Protein AF-A0A838GLX3-F1 (afdb_monomer)

Secondary structure (DSSP, 8-state):
-----S-EEEEEEEEEETTEEEEEEPP-TT--SHHHHHHHHHHH-TT-SEEEEEEEETTTEEEEEEEESS-EEEEES-GGGGGT-HHHHHHHHHHTPPPPPTTS------EE-TTTTGGGT--HHHHHHHHT-TTS-HHHHHHHHHHHHT-HHHHHHHHHHHT-

Sequence (164 aa):
MSDDEGAVDFAIAMYHDEGVWQADLVSIDDIESVDELITAMRQQAPEASEVLGMISVADDFFLMIRTNELSTRLLLSDATAAADWPLARSVLDELGLETPTDGDDEHVEPVGDLAIVADLGLDAMELAALCDDLDLYPDEMLGSVASRLGFAEPFQVAIDESLA

Foldseek 3Di:
DDPPVADWLWKWKWADDPNDIAIATFDRPPDLAPVVVVVRSCVVPVPGQKIWMWIHIPLPWIKIWIDGPPDIWIKTLFLQCLVPGSHSVNRCVVVVHDRDDVPPDPDGFMDTDLCSCVVLPQGSVNSRVLSNPPVDTSLRSVLVVCVSSVNNPNSVVNVVVSVD

Mean predicted aligned error: 5.27 Å

pLDDT: mean 87.71, std 11.82, range [34.97, 97.44]

Nearest PDB structures (foldseek):
  5ofu-assembly1_C  TM=4.210E-01  e=1.782E+00  Leishmania major
  5ofu-assembly1_B  TM=4.200E-01  e=1.782E+00  Leishmania major
  8kc0-assembly1_A  TM=5.808E-01  e=6.617E+00  synthetic construct
  5oez-assembly1_D  TM=3.997E-01  e=2.978E+00  Leishmania major

Solvent-accessible surface area (backbone atoms only — not comparable to full-atom values): 9237 Å² total; per-residue (Å²): 131,85,82,77,80,80,52,64,69,46,37,33,29,27,33,62,53,100,89,39,74,45,41,42,71,38,86,62,84,90,65,52,40,51,68,54,49,54,53,45,36,44,67,76,41,75,86,38,73,43,40,41,33,48,30,31,34,70,74,73,34,32,41,38,40,40,38,40,97,86,50,76,47,47,28,36,38,36,51,61,48,25,63,83,34,61,40,47,34,38,46,32,54,76,71,71,46,82,71,54,53,99,89,55,74,94,61,79,41,64,45,73,43,55,53,76,46,33,92,56,72,47,41,37,67,61,46,48,56,51,59,69,40,82,90,54,46,32,63,57,45,51,48,55,50,30,50,66,62,72,37,36,69,43,44,51,51,36,54,54,59,72,75,107

Radius of gyration: 14.95 Å; Cα contacts (8 Å, |Δi|>4): 279; chains: 1; bounding box: 32×38×42 Å

Structure (mmCIF, N/CA/C/O backbone):
data_AF-A0A838GLX3-F1
#
_entry.id   AF-A0A838GLX3-F1
#
loop_
_atom_site.group_PDB
_atom_site.id
_atom_site.type_symbol
_atom_site.label_atom_id
_atom_site.label_alt_id
_atom_site.label_comp_id
_atom_site.label_asym_id
_atom_site.label_entity_id
_atom_site.label_seq_id
_atom_site.pdbx_PDB_ins_code
_atom_site.Cartn_x
_atom_site.Cartn_y
_atom_site.Cartn_z
_atom_site.occupancy
_atom_site.B_iso_or_equiv
_atom_site.auth_seq_id
_atom_site.auth_comp_id
_atom_site.auth_asym_id
_atom_site.auth_atom_id
_atom_site.pdbx_PDB_model_num
ATOM 1 N N . MET A 1 1 ? 18.628 25.541 -6.386 1.00 34.97 1 MET A N 1
ATOM 2 C CA . MET A 1 1 ? 17.520 25.005 -7.190 1.00 34.97 1 MET A CA 1
ATOM 3 C C . MET A 1 1 ? 17.313 23.659 -6.560 1.00 34.97 1 MET A C 1
ATOM 5 O O . MET A 1 1 ? 18.293 22.936 -6.481 1.00 34.97 1 MET A O 1
ATOM 9 N N . SER A 1 2 ? 16.213 23.501 -5.832 1.00 39.22 2 SER A N 1
ATOM 10 C CA . SER A 1 2 ? 15.970 22.268 -5.092 1.00 39.22 2 SER A CA 1
ATOM 11 C C . SER A 1 2 ? 15.501 21.255 -6.120 1.00 39.22 2 SER A C 1
ATOM 13 O O . SER A 1 2 ? 14.429 21.442 -6.687 1.00 39.22 2 SER A O 1
ATOM 15 N N . ASP A 1 3 ? 16.367 20.301 -6.436 1.00 40.81 3 ASP A N 1
ATOM 16 C CA . ASP A 1 3 ? 16.010 19.049 -7.089 1.00 40.81 3 ASP A CA 1
ATOM 17 C C . ASP A 1 3 ? 15.094 18.300 -6.111 1.00 40.81 3 ASP A C 1
ATOM 19 O O . ASP A 1 3 ? 15.564 17.563 -5.250 1.00 40.81 3 ASP A O 1
ATOM 23 N N . ASP A 1 4 ? 13.794 18.574 -6.181 1.00 47.91 4 ASP A N 1
ATOM 24 C CA . ASP A 1 4 ? 12.743 17.732 -5.599 1.00 47.91 4 ASP A CA 1
ATOM 25 C C . ASP A 1 4 ? 12.357 16.681 -6.661 1.00 47.91 4 ASP A C 1
ATOM 27 O O . ASP A 1 4 ? 11.219 16.550 -7.088 1.00 47.91 4 ASP A O 1
ATOM 31 N N . GLU A 1 5 ? 13.373 16.027 -7.223 1.00 44.88 5 GLU A N 1
ATOM 32 C CA . GLU A 1 5 ? 13.263 14.950 -8.211 1.00 44.88 5 GLU A CA 1
ATOM 33 C C . GLU A 1 5 ? 13.464 13.652 -7.422 1.00 44.88 5 GLU A C 1
ATOM 35 O O . GLU A 1 5 ? 14.580 13.148 -7.312 1.00 44.88 5 GLU A O 1
ATOM 40 N N . GLY A 1 6 ? 12.415 13.197 -6.727 1.00 51.22 6 GLY A N 1
ATOM 41 C CA . GLY A 1 6 ? 12.536 12.064 -5.801 1.00 51.22 6 GLY A CA 1
ATOM 42 C C . GLY A 1 6 ? 11.449 11.922 -4.730 1.00 51.22 6 GLY A C 1
ATOM 43 O O . GLY A 1 6 ? 11.435 10.906 -4.038 1.00 51.22 6 GLY A O 1
ATOM 44 N N . ALA A 1 7 ? 10.575 12.915 -4.550 1.00 68.75 7 ALA A N 1
ATOM 45 C CA . ALA A 1 7 ? 9.692 12.954 -3.393 1.00 68.75 7 ALA A CA 1
ATOM 46 C C . ALA A 1 7 ? 8.483 12.023 -3.549 1.00 68.75 7 ALA A C 1
ATOM 48 O O . ALA A 1 7 ? 7.755 12.051 -4.538 1.00 68.75 7 ALA A O 1
ATOM 49 N N . VAL A 1 8 ? 8.270 11.199 -2.529 1.00 80.81 8 VAL A N 1
ATOM 50 C CA . VAL A 1 8 ? 6.977 10.569 -2.270 1.00 80.81 8 VAL A CA 1
ATOM 51 C C . VAL A 1 8 ? 5.938 11.694 -2.124 1.00 80.81 8 VAL A C 1
ATOM 53 O O . VAL A 1 8 ? 6.199 12.659 -1.410 1.00 80.81 8 VAL A O 1
ATOM 56 N N . ASP A 1 9 ? 4.780 11.599 -2.781 1.00 87.50 9 ASP A N 1
ATOM 57 C CA . ASP A 1 9 ? 3.749 12.648 -2.686 1.00 87.50 9 ASP A CA 1
ATOM 58 C C . ASP A 1 9 ? 3.052 12.569 -1.328 1.00 87.50 9 ASP A C 1
ATOM 60 O O . ASP A 1 9 ? 2.850 13.559 -0.626 1.00 87.50 9 ASP A O 1
ATOM 64 N N . PHE A 1 10 ? 2.698 11.344 -0.944 1.00 91.25 10 PHE A N 1
ATOM 65 C CA . PHE A 1 10 ? 2.149 11.015 0.358 1.00 91.25 10 PHE A CA 1
ATOM 66 C C . PHE A 1 10 ? 2.351 9.532 0.659 1.00 91.25 10 PHE A C 1
ATOM 68 O O . PHE A 1 10 ? 2.402 8.683 -0.233 1.00 91.25 10 PHE A O 1
ATOM 75 N N . ALA A 1 11 ? 2.378 9.205 1.947 1.00 94.12 11 ALA A N 1
ATOM 76 C CA . ALA A 1 11 ? 2.208 7.844 2.427 1.00 94.12 11 ALA A CA 1
ATOM 77 C C . ALA A 1 11 ? 1.167 7.840 3.542 1.00 94.12 11 ALA A C 1
ATOM 79 O O . ALA A 1 11 ? 1.263 8.606 4.499 1.00 94.12 11 ALA A O 1
ATOM 80 N N . ILE A 1 12 ? 0.171 6.968 3.420 1.00 94.94 12 ILE A N 1
ATOM 81 C CA . ILE A 1 12 ? -0.926 6.847 4.378 1.00 94.94 12 ILE A CA 1
ATOM 82 C C . ILE A 1 12 ? -0.900 5.443 4.973 1.00 94.94 12 ILE A C 1
ATOM 84 O O . ILE A 1 12 ? -0.961 4.449 4.246 1.00 94.94 12 ILE A O 1
ATOM 88 N N . ALA A 1 13 ? -0.821 5.362 6.300 1.00 95.50 13 ALA A N 1
ATOM 89 C CA . ALA A 1 13 ? -0.946 4.131 7.064 1.00 95.50 13 ALA A CA 1
ATOM 90 C C . ALA A 1 13 ? -2.397 3.947 7.506 1.00 95.50 13 ALA A C 1
ATOM 92 O O . ALA A 1 13 ? -2.954 4.767 8.231 1.00 95.50 13 ALA A O 1
ATOM 93 N N . MET A 1 14 ? -2.999 2.840 7.097 1.00 94.94 14 MET A N 1
ATOM 94 C CA . MET A 1 14 ? -4.387 2.513 7.385 1.00 94.94 14 MET A CA 1
ATOM 95 C C . MET A 1 14 ? -4.461 1.256 8.223 1.00 94.94 14 MET A C 1
ATOM 97 O O . MET A 1 14 ? -3.761 0.269 7.982 1.00 94.94 14 MET A O 1
ATOM 101 N N . TYR A 1 15 ? -5.334 1.284 9.213 1.00 94.25 15 TYR A N 1
ATOM 102 C CA . TYR A 1 15 ? -5.457 0.209 10.180 1.00 94.25 15 TYR A CA 1
ATOM 103 C C . TYR A 1 15 ? -6.842 0.216 10.813 1.00 94.25 15 TYR A C 1
ATOM 105 O O . TYR A 1 15 ? -7.596 1.187 10.727 1.00 94.25 15 TYR A O 1
ATOM 113 N N . HIS A 1 16 ? -7.183 -0.900 11.448 1.00 90.69 16 HIS A N 1
ATOM 114 C CA . HIS A 1 16 ? -8.399 -0.998 12.237 1.00 90.69 16 HIS A CA 1
ATOM 115 C C . HIS A 1 16 ? -8.123 -0.651 13.696 1.00 90.69 16 HIS A C 1
ATOM 117 O O . HIS A 1 16 ? -7.323 -1.322 14.347 1.00 90.69 16 HIS A O 1
ATOM 123 N N . ASP A 1 17 ? -8.868 0.323 14.211 1.00 88.62 17 ASP A N 1
ATOM 124 C CA . ASP A 1 17 ? -8.946 0.645 15.633 1.00 88.62 17 ASP A CA 1
ATOM 125 C C . ASP A 1 17 ? -10.402 0.542 16.103 1.00 88.62 17 ASP A C 1
ATOM 127 O O . ASP A 1 17 ? -11.310 1.095 15.482 1.00 88.62 17 ASP A O 1
ATOM 131 N N . GLU A 1 18 ? -10.649 -0.268 17.135 1.00 86.62 18 GLU A N 1
ATOM 132 C CA . GLU A 1 18 ? -11.988 -0.552 17.688 1.00 86.62 18 GLU A CA 1
ATOM 133 C C . GLU A 1 18 ? -13.094 -0.871 16.644 1.00 86.62 18 GLU A C 1
ATOM 135 O O . GLU A 1 18 ? -14.282 -0.630 16.862 1.00 86.62 18 GLU A O 1
ATOM 140 N N . GLY A 1 19 ? -12.722 -1.470 15.504 1.00 84.88 19 GLY A N 1
ATOM 141 C CA . GLY A 1 19 ? -13.644 -1.827 14.416 1.00 84.88 19 GLY A CA 1
ATOM 142 C C . GLY A 1 19 ? -13.954 -0.695 13.430 1.00 84.88 19 GLY A C 1
ATOM 143 O O . GLY A 1 19 ? -14.823 -0.857 12.573 1.00 84.88 19 GLY A O 1
ATOM 144 N N . VAL A 1 20 ? -13.245 0.428 13.526 1.00 89.31 20 VAL A N 1
ATOM 145 C CA . VAL A 1 20 ? -13.315 1.574 12.614 1.00 89.31 20 VAL A CA 1
ATOM 146 C C . VAL A 1 20 ? -12.003 1.663 11.835 1.00 89.31 20 VAL A C 1
ATOM 148 O O . VAL A 1 20 ? -10.944 1.324 12.359 1.00 89.31 20 VAL A O 1
ATOM 151 N N . TRP A 1 21 ? -12.072 2.055 10.564 1.00 92.62 21 TRP A N 1
ATOM 152 C CA . TRP A 1 21 ? -10.877 2.350 9.777 1.00 92.62 21 TRP A CA 1
ATOM 153 C C . TRP A 1 21 ? -10.285 3.692 10.204 1.00 92.62 21 TRP A C 1
ATOM 155 O O . TRP A 1 21 ? -10.996 4.695 10.224 1.00 92.62 21 TRP A O 1
ATOM 165 N N . GLN A 1 22 ? -8.993 3.691 10.505 1.00 93.56 22 GLN A N 1
ATOM 166 C CA . GLN A 1 22 ? -8.173 4.887 10.659 1.00 93.56 22 GLN A CA 1
ATOM 167 C C . GLN A 1 22 ? -7.232 4.998 9.459 1.00 93.56 22 GLN A C 1
ATOM 169 O O . GLN A 1 22 ? -6.874 3.981 8.855 1.00 93.56 22 GLN A O 1
ATOM 174 N N . ALA A 1 23 ? -6.855 6.225 9.115 1.00 94.25 23 ALA A N 1
ATOM 175 C CA . ALA A 1 23 ? -5.878 6.527 8.081 1.00 94.25 23 ALA A CA 1
ATOM 176 C C . ALA A 1 23 ? -5.041 7.713 8.562 1.00 94.25 23 ALA A C 1
ATOM 178 O O . ALA A 1 23 ? -5.580 8.803 8.729 1.00 94.25 23 ALA A O 1
ATOM 179 N N . ASP A 1 24 ? -3.754 7.482 8.794 1.00 93.38 24 ASP A N 1
ATOM 180 C CA . ASP A 1 24 ? -2.824 8.494 9.286 1.00 93.38 24 ASP A CA 1
ATOM 181 C C . ASP A 1 24 ? -1.719 8.745 8.267 1.00 93.38 24 ASP A C 1
ATOM 183 O O . ASP A 1 24 ? -1.185 7.810 7.659 1.00 93.38 24 ASP A O 1
ATOM 187 N N . LEU A 1 25 ? -1.340 10.012 8.115 1.00 92.56 25 LEU A N 1
ATOM 188 C CA . LEU A 1 25 ? -0.181 10.384 7.319 1.00 92.56 25 LEU A CA 1
ATOM 189 C C . LEU A 1 25 ? 1.108 9.875 7.964 1.00 92.56 25 LEU A C 1
ATOM 191 O O . LEU A 1 25 ? 1.362 10.035 9.159 1.00 92.56 25 LEU A O 1
ATOM 195 N N . VAL A 1 26 ? 1.954 9.282 7.135 1.00 91.75 26 VAL A N 1
ATOM 196 C CA . VAL A 1 26 ? 3.287 8.827 7.500 1.00 91.75 26 VAL A CA 1
ATOM 197 C C . VAL A 1 26 ? 4.276 9.907 7.079 1.00 91.75 26 VAL A C 1
ATOM 199 O O . VAL A 1 26 ? 4.241 10.376 5.946 1.00 91.75 26 VAL A O 1
ATOM 202 N N . SER A 1 27 ? 5.175 10.295 7.985 1.00 86.38 27 SER A N 1
ATOM 203 C CA . SER A 1 27 ? 6.291 11.181 7.629 1.00 86.38 27 SER A CA 1
ATOM 204 C C . SER A 1 27 ? 7.185 10.465 6.620 1.00 86.38 27 SER A C 1
ATOM 206 O O . SER A 1 27 ? 7.634 9.352 6.892 1.00 86.38 27 SER A O 1
ATOM 208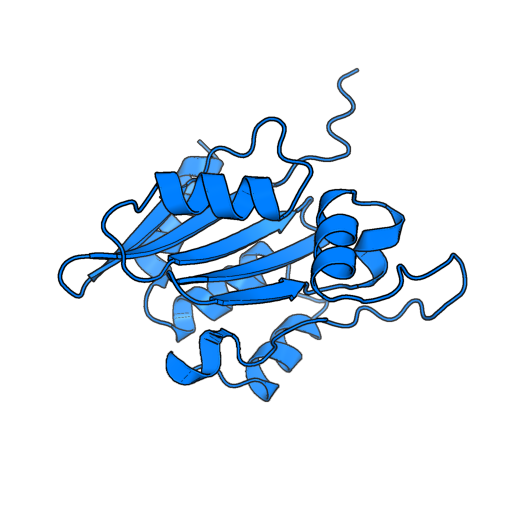 N N . ILE A 1 28 ? 7.427 11.112 5.485 1.00 81.69 28 ILE A N 1
ATOM 209 C CA . ILE A 1 28 ? 8.141 10.555 4.326 1.00 81.69 28 ILE A CA 1
ATOM 210 C C . ILE A 1 28 ? 9.464 11.266 4.027 1.00 81.69 28 ILE A C 1
ATOM 212 O O . ILE A 1 28 ? 10.135 10.927 3.056 1.00 81.69 28 ILE A O 1
ATOM 216 N N . ASP A 1 29 ? 9.858 12.226 4.866 1.00 78.62 29 ASP A N 1
ATOM 217 C CA . ASP A 1 29 ? 11.156 12.886 4.770 1.00 78.62 29 ASP A CA 1
ATOM 218 C C . ASP A 1 29 ? 12.289 11.848 4.801 1.00 78.62 29 ASP A C 1
ATOM 220 O O . ASP A 1 29 ? 12.375 11.038 5.727 1.00 78.62 29 ASP A O 1
ATOM 224 N N . ASP A 1 30 ? 13.155 11.895 3.785 1.00 73.38 30 ASP A N 1
ATOM 225 C CA . ASP A 1 30 ? 14.343 11.044 3.641 1.00 73.38 30 ASP A CA 1
ATOM 226 C C . ASP A 1 30 ? 14.065 9.528 3.498 1.00 73.38 30 ASP A C 1
ATOM 228 O O . ASP A 1 30 ? 14.953 8.715 3.751 1.00 73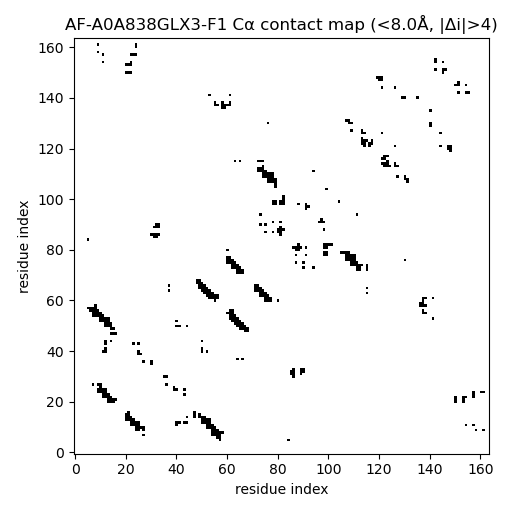.38 30 ASP A O 1
ATOM 232 N N . ILE A 1 31 ? 12.859 9.115 3.089 1.00 81.81 31 ILE A N 1
ATOM 233 C CA . ILE A 1 31 ? 12.560 7.695 2.847 1.00 81.81 31 ILE A CA 1
ATOM 234 C C . ILE A 1 31 ? 13.036 7.266 1.455 1.00 81.81 31 ILE A C 1
ATOM 236 O O . ILE A 1 31 ? 12.488 7.692 0.441 1.00 81.81 31 ILE A O 1
ATOM 240 N N . GLU A 1 32 ? 13.999 6.342 1.409 1.00 83.06 32 GLU A N 1
ATOM 241 C CA . GLU A 1 32 ? 14.550 5.806 0.153 1.00 83.06 32 GLU A CA 1
ATOM 242 C C . GLU A 1 32 ? 14.307 4.293 -0.014 1.00 83.06 32 GLU A C 1
ATOM 244 O O . GLU A 1 32 ? 14.517 3.751 -1.102 1.00 83.06 32 GLU A O 1
ATOM 249 N N . SER A 1 33 ? 13.846 3.606 1.041 1.00 90.19 33 SER A N 1
ATOM 250 C CA . SER A 1 33 ? 13.700 2.142 1.073 1.00 90.19 33 SER A CA 1
ATOM 251 C C . SER A 1 33 ? 12.329 1.672 1.573 1.00 90.19 33 SER A C 1
ATOM 253 O O . SER A 1 33 ? 11.693 2.301 2.420 1.00 90.19 33 SER A O 1
ATOM 255 N N . VAL A 1 34 ? 11.901 0.484 1.128 1.00 92.75 34 VAL A N 1
ATOM 256 C CA . VAL A 1 34 ? 10.623 -0.112 1.563 1.00 92.75 34 VAL A CA 1
ATOM 257 C C . VAL A 1 34 ? 10.613 -0.474 3.057 1.00 92.75 34 VAL A C 1
ATOM 259 O O . VAL A 1 34 ? 9.583 -0.349 3.717 1.00 92.75 34 VAL A O 1
ATOM 262 N N . ASP A 1 35 ? 11.758 -0.864 3.624 1.00 92.94 35 ASP A N 1
ATOM 263 C CA . ASP A 1 35 ? 11.890 -1.200 5.052 1.00 92.94 35 ASP A CA 1
ATOM 264 C C . ASP A 1 35 ? 11.685 0.028 5.960 1.00 92.94 35 ASP A C 1
ATOM 266 O O . ASP A 1 35 ? 11.066 -0.056 7.027 1.00 92.94 35 ASP A O 1
ATOM 270 N N . GLU A 1 36 ? 12.126 1.201 5.493 1.00 92.69 36 GLU A N 1
ATOM 271 C CA . GLU A 1 36 ? 11.923 2.482 6.172 1.00 92.69 36 GLU A CA 1
ATOM 272 C C . GLU A 1 36 ? 10.440 2.865 6.170 1.00 92.69 36 GLU A C 1
ATOM 274 O O . GLU A 1 36 ? 9.909 3.212 7.228 1.00 92.69 36 GLU A O 1
ATOM 279 N N . LEU A 1 37 ? 9.739 2.692 5.038 1.00 92.12 37 LEU A N 1
ATOM 280 C CA . LEU A 1 37 ? 8.281 2.864 4.966 1.00 92.12 37 LEU A CA 1
ATOM 281 C C . LEU A 1 37 ? 7.548 1.928 5.920 1.00 92.12 37 LEU A C 1
ATOM 283 O O . LEU A 1 37 ? 6.705 2.378 6.692 1.00 92.12 37 LEU A O 1
ATOM 287 N N . ILE A 1 38 ? 7.867 0.631 5.897 1.00 93.25 38 ILE A N 1
ATOM 288 C CA . ILE A 1 38 ? 7.234 -0.364 6.774 1.00 93.25 38 ILE A CA 1
ATOM 289 C C . ILE A 1 38 ? 7.413 0.041 8.241 1.00 93.25 38 ILE A C 1
ATOM 291 O O . ILE A 1 38 ? 6.457 0.010 9.024 1.00 93.25 38 ILE A O 1
ATOM 295 N N . THR A 1 39 ? 8.625 0.457 8.609 1.00 92.69 39 THR A N 1
ATOM 296 C CA . THR A 1 39 ? 8.946 0.914 9.962 1.00 92.69 39 THR A CA 1
ATOM 297 C C . THR A 1 39 ? 8.173 2.184 10.324 1.00 92.69 39 THR A C 1
ATOM 299 O O . THR A 1 39 ? 7.591 2.262 11.407 1.00 92.69 39 THR A O 1
ATOM 302 N N . ALA A 1 40 ? 8.123 3.175 9.435 1.00 92.69 40 ALA A N 1
ATOM 303 C CA . ALA A 1 40 ? 7.400 4.425 9.647 1.00 92.69 40 ALA A CA 1
ATOM 304 C C . ALA A 1 40 ? 5.884 4.198 9.784 1.00 92.69 40 ALA A C 1
ATOM 306 O O . ALA A 1 40 ? 5.270 4.692 10.730 1.00 92.69 40 ALA A O 1
ATOM 307 N N . MET A 1 41 ? 5.294 3.366 8.924 1.00 93.00 41 MET A N 1
ATOM 308 C CA . MET A 1 41 ? 3.881 2.985 8.983 1.00 93.00 41 MET A CA 1
ATOM 309 C C . MET A 1 41 ? 3.524 2.269 10.290 1.00 93.00 41 MET A C 1
ATOM 311 O O . MET A 1 41 ? 2.507 2.567 10.912 1.00 93.00 41 MET A O 1
ATOM 315 N N . ARG A 1 42 ? 4.369 1.338 10.751 1.00 91.75 42 ARG A N 1
ATOM 316 C CA . ARG A 1 42 ? 4.154 0.638 12.029 1.00 91.75 42 ARG A CA 1
ATOM 317 C C . ARG A 1 42 ? 4.238 1.555 13.238 1.00 91.75 42 ARG A C 1
ATOM 319 O O . ARG A 1 42 ? 3.574 1.289 14.235 1.00 91.75 42 ARG A O 1
ATOM 326 N N . GLN A 1 43 ? 5.036 2.617 13.160 1.00 91.62 43 GLN A N 1
ATOM 327 C CA . GLN A 1 43 ? 5.111 3.617 14.223 1.00 91.62 43 GLN A CA 1
ATOM 328 C C . GLN A 1 43 ? 3.842 4.472 14.321 1.00 91.62 43 GLN A C 1
ATOM 330 O O . GLN A 1 43 ? 3.535 4.911 15.427 1.00 91.62 43 GLN A O 1
ATOM 335 N N . GLN A 1 44 ? 3.097 4.666 13.223 1.00 90.19 44 GLN A N 1
ATOM 336 C CA . GLN A 1 44 ? 1.795 5.349 13.271 1.00 90.19 44 GLN A CA 1
ATOM 337 C C . GLN A 1 44 ? 0.734 4.508 13.987 1.00 90.19 44 GLN A C 1
ATOM 339 O O . GLN A 1 44 ? -0.087 5.040 14.726 1.00 90.19 44 GLN A O 1
ATOM 344 N N . ALA A 1 45 ? 0.794 3.183 13.832 1.00 88.44 45 ALA A N 1
ATOM 345 C CA . ALA A 1 45 ? -0.210 2.263 14.356 1.00 88.44 45 ALA A CA 1
ATOM 346 C C . ALA A 1 45 ? 0.402 1.161 15.249 1.00 88.44 45 ALA A C 1
ATOM 348 O O . ALA A 1 45 ? 0.325 -0.025 14.915 1.00 88.44 45 ALA A O 1
ATOM 349 N N . PRO A 1 46 ? 1.009 1.506 16.402 1.00 87.62 46 PRO A N 1
ATOM 350 C CA . PRO A 1 46 ? 1.751 0.550 17.230 1.00 87.62 46 PRO A CA 1
ATOM 351 C C . PRO A 1 46 ? 0.861 -0.515 17.888 1.00 87.62 46 PRO A C 1
ATOM 353 O O . PRO A 1 46 ? 1.350 -1.582 18.257 1.00 87.62 46 PRO A O 1
ATOM 356 N N . GLU A 1 47 ? -0.433 -0.230 18.055 1.00 89.56 47 GLU A N 1
ATOM 357 C CA . GLU A 1 47 ? -1.413 -1.151 18.646 1.00 89.56 47 GLU A CA 1
ATOM 358 C C . GLU A 1 47 ? -2.173 -1.968 17.585 1.00 89.56 47 GLU A C 1
ATOM 360 O O . GLU A 1 47 ? -2.867 -2.931 17.921 1.00 89.56 47 GLU A O 1
ATOM 365 N N . ALA A 1 48 ? -2.017 -1.633 16.300 1.00 91.56 48 ALA A N 1
ATOM 366 C CA . ALA A 1 48 ? -2.680 -2.338 15.216 1.00 91.56 48 ALA A CA 1
ATOM 367 C C . ALA A 1 48 ? -1.999 -3.681 14.921 1.00 91.56 48 ALA A C 1
ATOM 369 O O . ALA A 1 48 ? -0.780 -3.789 14.777 1.00 91.56 48 ALA A O 1
ATOM 370 N N . SER A 1 49 ? -2.810 -4.731 14.773 1.00 90.75 49 SER A N 1
ATOM 371 C CA . SER A 1 49 ? -2.312 -6.067 14.405 1.00 90.75 49 SER A CA 1
ATOM 372 C C . SER A 1 49 ? -1.835 -6.141 12.949 1.00 90.75 49 SER A C 1
ATOM 374 O O . SER A 1 49 ? -1.002 -6.979 12.602 1.00 90.75 49 SER A O 1
ATOM 376 N N . GLU A 1 50 ? -2.371 -5.270 12.099 1.00 94.06 50 GLU A N 1
ATOM 377 C CA . GLU A 1 50 ? -2.063 -5.175 10.680 1.00 94.06 50 GLU A CA 1
ATOM 378 C C . GLU A 1 50 ? -2.166 -3.717 10.232 1.00 94.06 50 GLU A C 1
ATOM 380 O O . GLU A 1 50 ? -3.042 -2.985 10.695 1.00 94.06 50 GLU A O 1
ATOM 385 N N . VAL A 1 51 ? -1.275 -3.323 9.324 1.00 95.75 51 VAL A N 1
ATOM 386 C CA . VAL A 1 51 ? -1.264 -2.003 8.694 1.00 95.75 51 VAL A CA 1
ATOM 387 C C . VAL A 1 51 ? -1.235 -2.183 7.180 1.00 95.75 51 VAL A C 1
ATOM 389 O O . VAL A 1 51 ? -0.432 -2.966 6.661 1.00 95.75 51 VAL A O 1
ATOM 392 N N . LEU A 1 52 ? -2.107 -1.458 6.484 1.00 96.19 52 LEU A N 1
ATOM 393 C CA . LEU A 1 52 ? -2.111 -1.298 5.035 1.00 96.19 52 LEU A CA 1
ATOM 394 C C . LEU A 1 52 ? -1.601 0.106 4.699 1.00 96.19 52 LEU A C 1
ATOM 396 O O . LEU A 1 52 ? -2.141 1.094 5.169 1.00 96.19 52 LEU A O 1
ATOM 400 N N . GLY A 1 53 ? -0.558 0.191 3.894 1.00 95.69 53 GLY A N 1
ATOM 401 C CA . GLY A 1 53 ? 0.036 1.418 3.394 1.00 95.69 53 GLY A CA 1
ATOM 402 C C . GLY A 1 53 ? -0.414 1.677 1.977 1.00 95.69 53 GLY A C 1
ATOM 403 O O . GLY A 1 53 ? -0.415 0.752 1.165 1.00 95.69 53 GLY A O 1
ATOM 404 N N . MET A 1 54 ? -0.754 2.926 1.698 1.00 95.88 54 MET A N 1
ATOM 405 C CA . MET A 1 54 ? -0.979 3.453 0.357 1.00 95.88 54 MET A CA 1
ATOM 406 C C . MET A 1 54 ? -0.034 4.626 0.152 1.00 95.88 54 MET A C 1
ATOM 408 O O . MET A 1 54 ? -0.089 5.599 0.904 1.00 95.88 54 MET A O 1
ATOM 412 N N . ILE A 1 55 ? 0.859 4.494 -0.821 1.00 95.19 55 ILE A N 1
ATOM 413 C CA . ILE A 1 55 ? 1.936 5.442 -1.076 1.00 95.19 55 ILE A CA 1
ATOM 414 C C . ILE A 1 55 ? 1.860 5.862 -2.539 1.00 95.19 55 ILE A C 1
ATOM 416 O O . ILE A 1 55 ? 1.883 4.990 -3.405 1.00 95.19 55 ILE A O 1
ATOM 420 N N . SER A 1 56 ? 1.779 7.166 -2.797 1.00 93.56 56 SER A N 1
ATOM 421 C CA . SER A 1 56 ? 1.919 7.757 -4.135 1.00 93.56 56 SER A CA 1
ATOM 422 C C . SER A 1 56 ? 3.306 8.360 -4.274 1.00 93.56 56 SER A C 1
ATOM 424 O O . SER A 1 56 ? 3.807 8.965 -3.322 1.00 93.56 56 SER A O 1
ATOM 426 N N . VAL A 1 57 ? 3.933 8.176 -5.432 1.00 90.56 57 VAL A N 1
ATOM 427 C CA . VAL A 1 57 ? 5.266 8.706 -5.712 1.00 90.56 57 VAL A CA 1
ATOM 428 C C . VAL A 1 57 ? 5.256 9.472 -7.025 1.00 90.56 57 VAL A C 1
ATOM 430 O O . VAL A 1 57 ? 5.008 8.888 -8.082 1.00 90.56 57 VAL A O 1
ATOM 433 N N . ALA A 1 58 ? 5.591 10.760 -6.933 1.00 87.12 58 ALA A N 1
ATOM 434 C CA . ALA A 1 58 ? 5.760 11.692 -8.038 1.00 87.12 58 ALA A CA 1
ATOM 435 C C . ALA A 1 58 ? 4.615 11.717 -9.065 1.00 87.12 58 ALA A C 1
ATOM 437 O O . ALA A 1 58 ? 4.868 11.967 -10.245 1.00 87.12 58 ALA A O 1
ATOM 438 N N . ASP A 1 59 ? 3.383 11.422 -8.637 1.00 87.69 59 ASP A N 1
ATOM 439 C CA . ASP A 1 59 ? 2.212 11.231 -9.507 1.00 87.69 59 ASP A CA 1
ATOM 440 C C . ASP A 1 59 ? 2.431 10.201 -10.646 1.00 87.69 59 ASP A C 1
ATOM 442 O O . ASP A 1 59 ? 1.677 10.174 -11.621 1.00 87.69 59 ASP A O 1
ATOM 446 N N . ASP A 1 60 ? 3.449 9.341 -10.530 1.00 87.31 60 ASP A N 1
ATOM 447 C CA . ASP A 1 60 ? 3.912 8.440 -11.593 1.00 87.31 60 ASP A CA 1
ATOM 448 C C . ASP A 1 60 ? 3.540 6.981 -11.296 1.00 87.31 60 ASP A C 1
ATOM 450 O O . ASP A 1 60 ? 3.029 6.261 -12.152 1.00 87.31 60 ASP A O 1
ATOM 454 N N . PHE A 1 61 ? 3.715 6.543 -10.046 1.00 91.62 61 PHE A N 1
ATOM 455 C CA . PHE A 1 61 ? 3.367 5.190 -9.612 1.00 91.62 61 PHE A CA 1
ATOM 456 C C . PHE A 1 61 ? 2.918 5.165 -8.148 1.00 91.62 61 PHE A C 1
ATOM 458 O O . PHE A 1 61 ? 3.154 6.097 -7.377 1.00 91.62 61 PHE A O 1
ATOM 465 N N . PHE A 1 62 ? 2.290 4.062 -7.737 1.00 94.56 62 PHE A N 1
ATOM 466 C CA . PHE A 1 62 ? 1.972 3.811 -6.336 1.00 94.56 62 PHE A CA 1
ATOM 467 C C . PHE A 1 62 ? 2.579 2.509 -5.820 1.00 94.56 62 PHE A C 1
ATOM 469 O O . PHE A 1 62 ? 2.861 1.554 -6.551 1.00 94.56 62 PHE A O 1
ATOM 476 N N . LEU A 1 63 ? 2.707 2.457 -4.500 1.00 95.38 63 LEU A N 1
ATOM 477 C CA . LEU A 1 63 ? 3.083 1.280 -3.739 1.00 95.38 63 LEU A CA 1
ATOM 478 C C . LEU A 1 63 ? 2.008 0.995 -2.690 1.00 95.38 63 LEU A C 1
ATOM 480 O O . LEU A 1 63 ? 1.571 1.880 -1.953 1.00 95.38 63 LEU A O 1
ATOM 484 N N . MET A 1 64 ? 1.610 -0.270 -2.594 1.00 97.00 64 MET A N 1
ATOM 485 C CA . MET A 1 64 ? 0.832 -0.777 -1.474 1.00 97.00 64 MET A CA 1
ATOM 486 C C . MET A 1 64 ? 1.650 -1.747 -0.632 1.00 97.00 64 MET A C 1
ATOM 488 O O . MET A 1 64 ? 2.285 -2.672 -1.140 1.00 97.00 64 MET A O 1
ATOM 492 N N . ILE A 1 65 ? 1.598 -1.547 0.682 1.00 96.75 65 ILE A N 1
ATOM 493 C CA . ILE A 1 65 ? 2.333 -2.346 1.664 1.00 96.75 65 ILE A CA 1
ATOM 494 C C . ILE A 1 65 ? 1.338 -2.891 2.668 1.00 96.75 65 ILE A C 1
ATOM 496 O O . ILE A 1 65 ? 0.676 -2.127 3.352 1.00 96.75 65 ILE A O 1
ATOM 500 N N . ARG A 1 66 ? 1.247 -4.204 2.832 1.00 96.38 66 ARG A N 1
ATOM 501 C CA . ARG A 1 66 ? 0.393 -4.801 3.857 1.00 96.38 66 ARG A CA 1
ATOM 502 C C . ARG A 1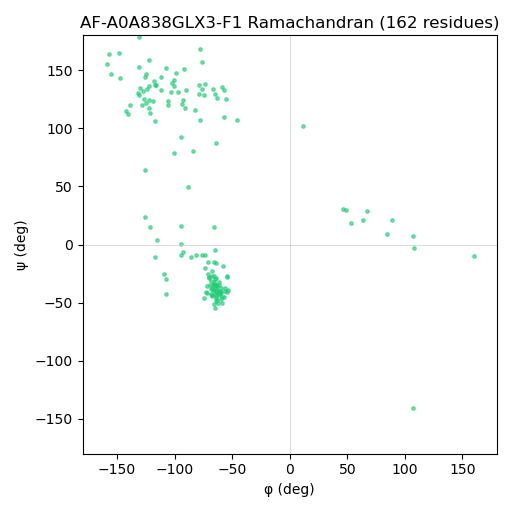 66 ? 1.229 -5.649 4.782 1.00 96.38 66 ARG A C 1
ATOM 504 O O . ARG A 1 66 ? 1.787 -6.664 4.372 1.00 96.38 66 ARG A O 1
ATOM 511 N N . THR A 1 67 ? 1.331 -5.222 6.031 1.00 95.44 67 THR A N 1
ATOM 512 C CA . THR A 1 67 ? 2.247 -5.819 6.997 1.00 95.44 67 THR A CA 1
ATOM 513 C C . THR A 1 67 ? 1.535 -6.163 8.300 1.00 95.44 67 THR A C 1
ATOM 515 O O . THR A 1 67 ? 0.781 -5.367 8.856 1.00 95.44 67 THR A O 1
ATOM 518 N N . ASN A 1 68 ? 1.805 -7.364 8.806 1.00 92.88 68 ASN A N 1
ATOM 519 C CA . ASN A 1 68 ? 1.422 -7.833 10.140 1.00 92.88 68 ASN A CA 1
ATOM 520 C C . ASN A 1 68 ? 2.650 -8.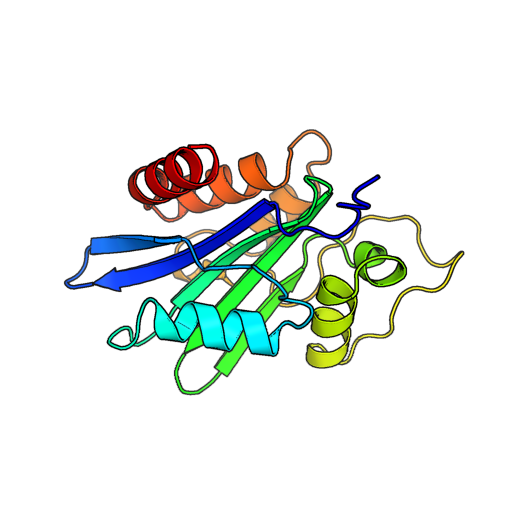451 10.841 1.00 92.88 68 ASN A C 1
ATOM 522 O O . ASN A 1 68 ? 3.752 -8.431 10.296 1.00 92.88 68 ASN A O 1
ATOM 526 N N . GLU A 1 69 ? 2.534 -8.914 12.084 1.00 87.94 69 GLU A N 1
ATOM 527 C CA . GLU A 1 69 ? 3.698 -9.421 12.844 1.00 87.94 69 GLU A CA 1
ATOM 528 C C . GLU A 1 69 ? 4.445 -10.594 12.171 1.00 87.94 69 GLU A C 1
ATOM 530 O O . GLU A 1 69 ? 5.584 -10.884 12.533 1.00 87.94 69 GLU A O 1
ATOM 535 N N . LEU A 1 70 ? 3.814 -11.291 11.221 1.00 89.44 70 LEU A N 1
ATOM 536 C CA . LEU A 1 70 ? 4.321 -12.526 10.618 1.00 89.44 70 LEU A CA 1
ATOM 537 C C . LEU A 1 70 ? 4.768 -12.366 9.164 1.00 89.44 70 LEU A C 1
ATOM 539 O O . LEU A 1 70 ? 5.557 -13.179 8.683 1.00 89.44 70 LEU A O 1
ATOM 543 N N . SER A 1 71 ? 4.224 -11.388 8.444 1.00 92.88 71 SER A N 1
ATOM 544 C CA . SER A 1 71 ? 4.418 -11.261 7.003 1.00 92.88 71 SER A CA 1
ATOM 545 C C . SER A 1 71 ? 4.242 -9.828 6.527 1.00 92.88 71 SER A C 1
ATOM 547 O O . SER A 1 71 ? 3.350 -9.121 7.002 1.00 92.88 71 SER A O 1
ATOM 549 N N . THR A 1 72 ? 5.014 -9.475 5.504 1.00 95.31 72 THR A N 1
ATOM 550 C CA . THR A 1 72 ? 4.822 -8.277 4.689 1.00 95.31 72 THR A CA 1
ATOM 551 C C . THR A 1 72 ? 4.500 -8.702 3.260 1.00 95.31 72 THR A C 1
ATOM 553 O O . THR A 1 72 ? 5.093 -9.641 2.734 1.00 95.31 72 THR A O 1
ATOM 556 N N . ARG A 1 73 ? 3.522 -8.033 2.655 1.00 96.69 73 ARG A N 1
ATOM 557 C CA . ARG A 1 73 ? 3.111 -8.194 1.260 1.00 96.69 73 ARG A CA 1
ATOM 558 C C . ARG A 1 73 ? 3.239 -6.839 0.583 1.00 96.69 73 ARG A C 1
ATOM 560 O O . ARG A 1 73 ? 2.863 -5.831 1.179 1.00 96.69 73 ARG A O 1
ATOM 567 N N . LEU A 1 74 ? 3.788 -6.828 -0.622 1.00 97.44 74 LEU A N 1
ATOM 568 C CA . LEU A 1 74 ? 4.097 -5.616 -1.373 1.00 97.44 74 LEU A CA 1
ATOM 569 C C . LEU A 1 74 ? 3.434 -5.698 -2.740 1.00 97.44 74 LEU A C 1
ATOM 571 O O . LEU A 1 74 ? 3.377 -6.780 -3.321 1.00 97.44 74 LEU A O 1
ATOM 575 N N . LEU A 1 75 ? 2.966 -4.564 -3.240 1.00 97.19 75 LEU A N 1
ATOM 576 C CA . LEU A 1 75 ? 2.492 -4.401 -4.606 1.00 97.19 75 LEU A CA 1
ATOM 577 C C . LEU A 1 75 ? 2.985 -3.057 -5.132 1.00 97.19 75 LEU A C 1
ATOM 579 O O . LEU A 1 75 ? 2.641 -2.021 -4.570 1.00 97.19 75 LEU A O 1
ATOM 583 N N . LEU A 1 76 ? 3.757 -3.089 -6.207 1.00 95.62 76 LEU A N 1
ATOM 584 C CA . LEU A 1 76 ? 4.188 -1.915 -6.955 1.00 95.62 76 LEU A CA 1
ATOM 585 C C . LEU A 1 76 ? 3.354 -1.832 -8.234 1.00 95.62 76 LEU A C 1
ATOM 587 O O . LEU A 1 76 ? 3.212 -2.846 -8.916 1.00 95.62 76 LEU A O 1
ATOM 591 N N . SER A 1 77 ? 2.791 -0.663 -8.545 1.00 93.88 77 SER A N 1
ATOM 592 C CA . SER A 1 77 ? 1.926 -0.494 -9.722 1.00 93.88 77 SER A CA 1
ATOM 593 C C . SER A 1 77 ? 2.682 -0.565 -11.045 1.00 93.88 77 SER A C 1
ATOM 595 O O . SER A 1 77 ? 2.106 -0.987 -12.041 1.00 93.88 77 SER A O 1
ATOM 597 N N . ASP A 1 78 ? 3.957 -0.176 -11.038 1.00 91.62 78 ASP A N 1
ATOM 598 C CA . ASP A 1 78 ? 4.805 -0.124 -12.222 1.00 91.62 78 ASP A CA 1
ATOM 599 C C . ASP A 1 78 ? 6.229 -0.593 -11.899 1.00 91.62 78 ASP A C 1
ATOM 601 O O . ASP A 1 78 ? 6.975 0.064 -11.170 1.00 91.62 78 ASP A O 1
ATOM 605 N N . ALA A 1 79 ? 6.625 -1.742 -12.447 1.00 90.88 79 ALA A N 1
ATOM 606 C CA . ALA A 1 79 ? 7.982 -2.258 -12.297 1.00 90.88 79 ALA A CA 1
ATOM 607 C C . ALA A 1 79 ? 9.056 -1.386 -12.970 1.00 90.88 79 ALA A C 1
ATOM 609 O O . ALA A 1 79 ? 10.211 -1.403 -12.533 1.00 90.88 79 ALA A O 1
ATOM 610 N N . THR A 1 80 ? 8.702 -0.633 -14.017 1.00 88.56 80 THR A N 1
ATOM 611 C CA . THR A 1 80 ? 9.647 0.197 -14.778 1.00 88.56 80 THR A CA 1
ATOM 612 C C . THR A 1 80 ? 10.183 1.357 -13.943 1.00 88.56 80 THR A C 1
ATOM 614 O O . THR A 1 80 ? 11.355 1.712 -14.079 1.00 88.56 80 THR A O 1
ATOM 617 N N . ALA A 1 81 ? 9.412 1.820 -12.950 1.00 89.44 81 ALA A N 1
ATOM 618 C CA . ALA A 1 81 ? 9.827 2.838 -11.990 1.00 89.44 81 ALA A CA 1
ATOM 619 C C . ALA A 1 81 ? 11.134 2.484 -11.252 1.00 89.44 81 ALA A C 1
ATOM 621 O O . ALA A 1 81 ? 11.893 3.363 -10.855 1.00 89.44 81 ALA A O 1
ATOM 622 N N . ALA A 1 82 ? 11.475 1.202 -11.093 1.00 90.50 82 ALA A N 1
ATOM 623 C CA . ALA A 1 82 ? 12.723 0.795 -10.441 1.00 90.50 82 ALA A CA 1
ATOM 624 C C . ALA A 1 82 ? 14.007 1.189 -11.208 1.00 90.50 82 ALA A C 1
ATOM 626 O O . ALA A 1 82 ? 15.112 1.144 -10.638 1.00 90.50 82 ALA A O 1
ATOM 627 N N . ALA A 1 83 ? 13.883 1.568 -12.484 1.00 88.06 83 ALA A N 1
ATOM 628 C CA . ALA A 1 83 ? 14.980 2.118 -13.273 1.00 88.06 83 ALA A CA 1
ATOM 629 C C . ALA A 1 83 ? 15.449 3.469 -12.707 1.00 88.06 83 ALA A C 1
ATOM 631 O O . ALA A 1 83 ? 16.654 3.664 -12.514 1.00 88.06 83 ALA A O 1
ATOM 632 N N . ASP A 1 84 ? 14.506 4.331 -12.328 1.00 86.12 84 ASP A N 1
ATOM 633 C CA . ASP A 1 84 ? 14.772 5.714 -11.922 1.00 86.12 84 ASP A CA 1
ATOM 634 C C . ASP A 1 84 ? 14.615 5.945 -10.409 1.00 86.12 84 ASP A C 1
ATOM 636 O O . ASP A 1 84 ? 15.344 6.750 -9.827 1.00 86.12 84 ASP A O 1
ATOM 640 N N . TRP A 1 85 ? 13.748 5.182 -9.737 1.00 88.81 85 TRP A N 1
ATOM 641 C CA . TRP A 1 85 ? 13.337 5.436 -8.355 1.00 88.81 85 TRP A CA 1
ATOM 642 C C . TRP A 1 85 ? 13.971 4.450 -7.353 1.00 88.81 85 TRP A C 1
ATOM 644 O O . TRP A 1 85 ? 13.710 3.241 -7.424 1.00 88.81 85 TRP A O 1
ATOM 654 N N . PRO A 1 86 ? 14.762 4.929 -6.363 1.00 89.44 86 PRO A N 1
ATOM 655 C CA . PRO A 1 86 ? 15.370 4.078 -5.331 1.00 89.44 86 PRO A CA 1
ATOM 656 C C . PRO A 1 86 ? 14.344 3.257 -4.547 1.00 89.44 86 PRO A C 1
ATOM 658 O O . PRO A 1 86 ? 14.557 2.068 -4.304 1.00 89.44 86 PRO A O 1
ATOM 661 N N . LEU A 1 87 ? 13.199 3.868 -4.236 1.00 90.50 87 LEU A N 1
ATOM 662 C CA . LEU A 1 87 ? 12.121 3.218 -3.505 1.00 90.50 87 LEU A CA 1
ATOM 663 C C . LEU A 1 87 ? 11.517 2.046 -4.293 1.00 90.50 87 LEU A C 1
ATOM 665 O O . LEU A 1 87 ? 11.409 0.941 -3.761 1.00 90.50 87 LEU A O 1
ATOM 669 N N . ALA A 1 88 ? 11.181 2.248 -5.571 1.00 92.25 88 ALA A N 1
ATOM 670 C CA . ALA A 1 88 ? 10.673 1.180 -6.436 1.00 92.25 88 ALA A CA 1
ATOM 671 C C . ALA A 1 88 ? 11.707 0.054 -6.593 1.00 92.25 88 ALA A C 1
ATOM 673 O O . ALA A 1 88 ? 11.374 -1.128 -6.495 1.00 92.25 88 ALA A O 1
ATOM 674 N N . ARG A 1 89 ? 12.991 0.406 -6.730 1.00 92.00 89 ARG A N 1
ATOM 675 C CA . ARG A 1 89 ? 14.084 -0.574 -6.763 1.00 92.00 89 ARG A CA 1
ATOM 676 C C . ARG A 1 89 ? 14.174 -1.393 -5.478 1.00 92.00 89 ARG A C 1
ATOM 678 O O . ARG A 1 89 ? 14.364 -2.604 -5.551 1.00 92.00 89 ARG A O 1
ATOM 685 N N . SER A 1 90 ? 14.004 -0.757 -4.320 1.00 94.06 90 SER A N 1
ATOM 686 C CA . SER A 1 90 ? 13.963 -1.442 -3.026 1.00 94.06 90 SER A CA 1
ATOM 687 C C . SER A 1 90 ? 12.797 -2.434 -2.933 1.00 94.06 90 SER A C 1
ATOM 689 O O . SER A 1 90 ? 12.964 -3.491 -2.330 1.00 94.06 90 SER A O 1
ATOM 691 N N . VAL A 1 91 ? 11.646 -2.139 -3.548 1.00 94.75 91 VAL A N 1
ATOM 692 C CA . VAL A 1 91 ? 10.508 -3.074 -3.610 1.00 94.75 91 VAL A CA 1
ATOM 693 C C . VAL A 1 91 ? 10.831 -4.295 -4.472 1.00 94.75 91 VAL A C 1
ATOM 695 O O . VAL A 1 91 ? 10.542 -5.417 -4.062 1.00 94.75 91 VAL A O 1
ATOM 698 N N . LEU A 1 92 ? 11.447 -4.106 -5.644 1.00 94.00 92 LEU A N 1
ATOM 699 C CA . LEU A 1 92 ? 11.849 -5.226 -6.504 1.00 94.00 92 LEU A CA 1
ATOM 700 C C . LEU A 1 92 ? 12.867 -6.139 -5.812 1.00 94.00 92 LEU A C 1
ATOM 702 O O . LEU A 1 92 ? 12.717 -7.357 -5.887 1.00 94.00 92 LEU A O 1
ATOM 706 N N . ASP A 1 93 ? 13.850 -5.569 -5.109 1.00 94.00 93 ASP A N 1
ATOM 707 C CA . ASP A 1 93 ? 14.838 -6.339 -4.342 1.00 94.00 93 ASP A CA 1
ATOM 708 C C . ASP A 1 93 ? 14.164 -7.213 -3.271 1.00 94.00 93 ASP A C 1
ATOM 710 O O . ASP A 1 93 ? 14.424 -8.415 -3.200 1.00 94.00 93 ASP A O 1
ATOM 714 N N . GLU A 1 94 ? 13.207 -6.650 -2.524 1.00 94.19 94 GLU A N 1
ATOM 715 C CA . GLU A 1 94 ? 12.442 -7.384 -1.507 1.00 94.19 94 GLU A CA 1
ATOM 716 C C . GLU A 1 94 ? 11.553 -8.483 -2.121 1.00 94.19 94 GLU A C 1
ATOM 718 O O . GLU A 1 94 ? 11.392 -9.565 -1.552 1.00 94.19 94 GLU A O 1
ATOM 723 N N . LEU A 1 95 ? 11.011 -8.251 -3.322 1.00 93.81 95 LEU A N 1
ATOM 724 C CA . LEU A 1 95 ? 10.272 -9.259 -4.090 1.00 93.81 95 LEU A CA 1
ATOM 725 C C . LEU A 1 95 ? 11.189 -10.295 -4.771 1.00 93.81 95 LEU A C 1
ATOM 727 O O . LEU A 1 95 ? 10.693 -11.292 -5.305 1.00 93.81 95 LEU A O 1
ATOM 731 N N . GLY A 1 96 ? 12.510 -10.092 -4.756 1.00 92.69 96 GLY A N 1
ATOM 732 C CA . GLY A 1 96 ? 13.485 -10.931 -5.452 1.00 92.69 96 GLY A CA 1
ATOM 733 C C . GLY A 1 96 ? 13.392 -10.841 -6.979 1.00 92.69 96 GLY A C 1
ATOM 734 O O . GLY A 1 96 ? 13.683 -11.824 -7.667 1.00 92.69 96 GLY A O 1
ATOM 735 N N . LEU A 1 97 ? 12.948 -9.697 -7.499 1.00 90.94 97 LEU A N 1
ATOM 736 C CA . LEU A 1 97 ? 12.792 -9.405 -8.921 1.00 90.94 97 LEU A CA 1
ATOM 737 C C . LEU A 1 97 ? 13.990 -8.610 -9.448 1.00 90.94 97 LEU A C 1
ATOM 739 O O . LEU A 1 97 ? 14.599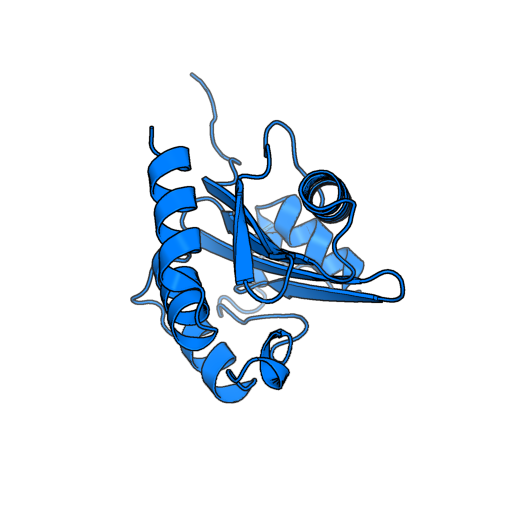 -7.810 -8.739 1.00 90.94 97 LEU A O 1
ATOM 743 N N . GLU A 1 98 ? 14.333 -8.828 -10.715 1.00 86.38 98 GLU A N 1
ATOM 744 C CA . GLU A 1 98 ? 15.402 -8.079 -11.376 1.00 86.38 98 GLU A CA 1
ATOM 745 C C . GLU A 1 98 ? 14.889 -6.700 -11.805 1.00 86.38 98 GLU A C 1
ATOM 747 O O . GLU A 1 98 ? 13.781 -6.579 -12.325 1.00 86.38 98 GLU A O 1
ATOM 752 N N . THR A 1 99 ? 15.696 -5.656 -11.597 1.00 83.62 99 THR A N 1
ATOM 753 C CA . THR A 1 99 ? 15.379 -4.313 -12.097 1.00 83.62 99 THR A CA 1
ATOM 754 C C . THR A 1 99 ? 15.380 -4.324 -13.627 1.00 83.62 99 THR A C 1
ATOM 756 O O . THR A 1 99 ? 16.368 -4.794 -14.205 1.00 83.62 99 THR A O 1
ATOM 759 N N . PRO A 1 100 ? 14.330 -3.805 -14.288 1.00 76.75 100 PRO A N 1
ATOM 760 C CA . PRO A 1 100 ? 14.318 -3.703 -15.740 1.00 76.75 100 PRO A CA 1
ATOM 761 C C . PRO A 1 100 ? 15.496 -2.847 -16.221 1.00 76.75 100 PRO A C 1
ATOM 763 O O . PRO A 1 100 ? 15.826 -1.815 -15.633 1.00 76.75 100 PRO A O 1
ATOM 766 N N . THR A 1 101 ? 16.178 -3.310 -17.269 1.00 67.81 101 THR A N 1
ATOM 767 C CA . THR A 1 101 ? 17.249 -2.557 -17.931 1.00 67.81 101 THR A CA 1
ATOM 768 C C . THR A 1 101 ? 16.700 -1.728 -19.082 1.00 67.81 101 THR A C 1
ATOM 770 O O . THR A 1 101 ? 15.743 -2.147 -19.726 1.00 67.81 101 THR A O 1
ATOM 773 N N . ASP A 1 102 ? 17.344 -0.597 -19.395 1.00 58.00 102 ASP A N 1
ATOM 774 C CA . ASP A 1 102 ? 17.047 0.207 -20.590 1.00 58.00 102 ASP A CA 1
ATOM 775 C C . ASP A 1 102 ? 16.904 -0.681 -21.846 1.00 58.00 102 ASP A C 1
ATOM 777 O O . ASP A 1 102 ? 17.896 -1.192 -22.381 1.00 58.00 102 ASP A O 1
ATOM 781 N N . GLY A 1 103 ? 15.667 -0.849 -22.326 1.00 55.50 103 GLY A N 1
ATOM 782 C CA . GLY A 1 103 ? 15.328 -1.625 -23.523 1.00 55.50 103 GLY A CA 1
ATOM 783 C C . GLY A 1 103 ? 14.623 -2.969 -23.294 1.00 55.50 103 GLY A C 1
ATOM 784 O O . GLY A 1 103 ? 14.265 -3.602 -24.291 1.00 55.50 103 GLY A O 1
ATOM 785 N N . ASP A 1 104 ? 14.409 -3.392 -22.045 1.00 56.31 104 ASP A N 1
ATOM 786 C CA . ASP A 1 104 ? 13.433 -4.430 -21.688 1.00 56.31 104 ASP A CA 1
ATOM 787 C C . ASP A 1 104 ? 12.075 -3.770 -21.402 1.00 56.31 104 ASP A C 1
ATOM 789 O O . ASP A 1 104 ? 12.026 -2.735 -20.749 1.00 56.31 104 ASP A O 1
ATOM 793 N N . ASP A 1 105 ? 11.015 -4.344 -21.982 1.00 56.72 105 ASP A N 1
ATOM 794 C CA . ASP A 1 105 ? 9.597 -3.960 -21.915 1.00 56.72 105 ASP A CA 1
ATOM 795 C C . ASP A 1 105 ? 9.254 -2.581 -21.303 1.00 56.72 105 ASP A C 1
ATOM 797 O O . ASP A 1 105 ? 9.114 -2.426 -20.096 1.00 56.72 105 ASP A O 1
ATOM 801 N N . GLU A 1 106 ? 8.963 -1.606 -22.177 1.00 58.78 106 GLU A N 1
ATOM 802 C CA . GLU A 1 106 ? 8.340 -0.300 -21.858 1.00 58.78 106 GLU A CA 1
ATOM 803 C C . GLU A 1 106 ? 6.880 -0.429 -21.351 1.00 58.78 106 GLU A C 1
ATOM 805 O O . GLU A 1 106 ? 6.110 0.531 -21.393 1.00 58.78 106 GLU A O 1
ATOM 810 N N . HIS A 1 107 ? 6.449 -1.630 -20.959 1.00 69.12 107 HIS A N 1
ATOM 811 C CA . HIS A 1 107 ? 5.085 -1.886 -20.518 1.00 69.12 107 HIS A CA 1
ATOM 812 C C . HIS A 1 107 ? 4.994 -1.705 -19.005 1.00 69.12 107 HIS A C 1
ATOM 814 O O . HIS A 1 107 ? 5.602 -2.460 -18.249 1.00 69.12 107 HIS A O 1
ATOM 820 N N . VAL A 1 108 ? 4.187 -0.726 -18.593 1.00 78.12 108 VAL A N 1
ATOM 821 C CA . VAL A 1 108 ? 3.735 -0.545 -17.211 1.00 78.12 108 VAL A CA 1
ATOM 822 C C . VAL A 1 108 ? 3.037 -1.833 -16.775 1.00 78.12 108 VAL A C 1
ATOM 824 O O . VAL A 1 108 ? 1.975 -2.169 -17.299 1.00 78.12 108 VAL A O 1
ATOM 827 N N . GLU A 1 109 ? 3.659 -2.585 -15.868 1.00 86.62 109 GLU A N 1
ATOM 828 C CA . GLU A 1 109 ? 3.092 -3.816 -15.310 1.00 86.62 109 GLU A CA 1
ATOM 829 C C . GLU A 1 109 ? 3.218 -3.809 -13.779 1.00 86.62 109 GLU A C 1
ATOM 831 O O . GLU A 1 109 ? 4.318 -3.582 -13.250 1.00 86.62 109 GLU A O 1
ATOM 836 N N . PRO A 1 110 ? 2.124 -4.100 -13.050 1.00 92.69 110 PRO A N 1
ATOM 837 C CA . PRO A 1 110 ? 2.173 -4.208 -11.604 1.00 92.69 110 PRO A CA 1
ATOM 838 C C . PRO A 1 110 ? 2.874 -5.494 -11.158 1.00 92.69 110 PRO A C 1
ATOM 840 O O . PRO A 1 110 ? 2.602 -6.587 -11.657 1.00 92.69 110 PRO A O 1
ATOM 843 N N . VAL A 1 111 ? 3.722 -5.389 -10.134 1.00 93.94 111 VAL A N 1
ATOM 844 C CA . VAL A 1 111 ? 4.485 -6.514 -9.572 1.00 93.94 111 VAL A CA 1
ATOM 845 C C . VAL A 1 111 ? 4.261 -6.679 -8.075 1.00 93.94 111 VAL A C 1
ATOM 847 O O . VAL A 1 111 ? 4.089 -5.714 -7.334 1.00 93.94 111 VAL A O 1
ATOM 850 N N . GLY A 1 112 ? 4.298 -7.929 -7.608 1.00 95.19 112 GLY A N 1
ATOM 851 C CA . GLY A 1 112 ? 4.057 -8.286 -6.210 1.00 95.19 112 GLY A CA 1
ATOM 852 C C . GLY A 1 112 ? 2.702 -8.964 -6.005 1.00 95.19 112 GLY A C 1
ATOM 853 O O . GLY A 1 112 ? 2.296 -9.816 -6.796 1.00 95.19 112 GLY A O 1
ATOM 854 N N . ASP A 1 113 ? 2.015 -8.639 -4.910 1.00 96.38 113 ASP A N 1
ATOM 855 C CA . ASP A 1 113 ? 0.749 -9.263 -4.521 1.00 96.38 113 ASP A CA 1
ATOM 856 C C . ASP A 1 113 ? -0.465 -8.465 -5.017 1.00 96.38 113 ASP A C 1
ATOM 858 O O . ASP A 1 113 ? -0.999 -7.606 -4.321 1.00 96.38 113 ASP A O 1
ATOM 862 N N . LEU A 1 114 ? -0.980 -8.804 -6.199 1.00 95.88 114 LEU A N 1
ATOM 863 C CA . LEU A 1 114 ? -2.245 -8.244 -6.696 1.00 95.88 114 LEU A CA 1
ATOM 864 C C . LEU A 1 114 ? -3.463 -8.638 -5.839 1.00 95.88 114 LEU A C 1
ATOM 866 O O . LEU A 1 114 ? -4.513 -8.013 -5.926 1.00 95.88 114 LEU A O 1
ATOM 870 N N . ALA A 1 115 ? -3.354 -9.654 -4.982 1.00 96.12 115 ALA A N 1
ATOM 871 C CA . ALA A 1 115 ? -4.407 -10.039 -4.046 1.00 96.12 115 ALA A CA 1
ATOM 872 C C . ALA A 1 115 ? -4.226 -9.396 -2.658 1.00 96.12 115 ALA A C 1
ATOM 874 O O . ALA A 1 115 ? -4.866 -9.830 -1.692 1.00 96.12 115 ALA A O 1
ATOM 875 N N . ILE A 1 116 ? -3.389 -8.356 -2.535 1.00 95.81 116 ILE A N 1
ATOM 876 C CA . ILE A 1 116 ? -3.042 -7.716 -1.258 1.00 95.81 116 ILE A CA 1
ATOM 877 C C . ILE A 1 116 ? -4.265 -7.250 -0.460 1.00 95.81 116 ILE A C 1
ATOM 879 O O . ILE A 1 116 ? -4.231 -7.265 0.769 1.00 95.81 116 ILE A O 1
ATOM 883 N N . VAL A 1 117 ? -5.367 -6.920 -1.139 1.00 95.00 117 VAL A N 1
ATOM 884 C CA . VAL A 1 117 ? -6.639 -6.458 -0.552 1.00 95.00 117 VAL A CA 1
ATOM 885 C C . VAL A 1 117 ? -7.843 -7.343 -0.918 1.00 95.00 117 VAL A C 1
ATOM 887 O O . VAL A 1 117 ? -8.991 -6.967 -0.682 1.00 95.00 117 VAL A O 1
ATOM 890 N N . ALA A 1 118 ? -7.601 -8.557 -1.426 1.00 95.06 118 ALA A N 1
ATOM 891 C CA . ALA A 1 118 ? -8.658 -9.485 -1.844 1.00 95.06 118 ALA A CA 1
ATOM 892 C C . ALA A 1 118 ? -9.612 -9.875 -0.708 1.00 95.06 118 ALA A C 1
ATOM 894 O O . ALA A 1 118 ? -10.820 -9.985 -0.913 1.00 95.06 118 ALA A O 1
ATOM 895 N N . ASP A 1 119 ? -9.098 -10.040 0.509 1.00 93.06 119 ASP A N 1
ATOM 896 C CA . ASP A 1 119 ? -9.912 -10.326 1.693 1.00 93.06 119 ASP A CA 1
ATOM 897 C C . ASP A 1 119 ? -10.753 -9.128 2.172 1.00 93.06 119 ASP A C 1
ATOM 899 O O . ASP A 1 119 ? -11.706 -9.326 2.925 1.00 93.06 119 ASP A O 1
ATOM 903 N N . LEU A 1 120 ? -10.455 -7.916 1.692 1.00 89.88 120 LEU A N 1
ATOM 904 C CA . LEU A 1 120 ? -11.208 -6.691 1.980 1.00 89.88 120 LEU A CA 1
ATOM 905 C C . LEU A 1 120 ? -12.261 -6.372 0.905 1.00 89.88 120 LEU A C 1
ATOM 907 O O . LEU A 1 120 ? -12.999 -5.399 1.040 1.00 89.88 120 LEU A O 1
ATOM 911 N N . GLY A 1 121 ? -12.372 -7.211 -0.132 1.00 89.94 121 GLY A N 1
ATOM 912 C CA . GLY A 1 121 ? -13.432 -7.131 -1.138 1.00 89.94 121 GLY A CA 1
ATOM 913 C C . GLY A 1 121 ? -13.013 -6.613 -2.513 1.00 89.94 121 GLY A C 1
ATOM 914 O O . GLY A 1 121 ? -13.899 -6.426 -3.341 1.00 89.94 121 GLY A O 1
ATOM 915 N N . LEU A 1 122 ? -11.714 -6.409 -2.765 1.00 94.31 122 LEU A N 1
ATOM 916 C CA . LEU A 1 122 ? -11.175 -6.068 -4.087 1.00 94.31 122 LEU A CA 1
ATOM 917 C C . LEU A 1 122 ? -10.239 -7.176 -4.575 1.00 94.31 122 LEU A C 1
ATOM 919 O O . LEU A 1 122 ? -9.132 -7.316 -4.056 1.00 94.31 122 LEU A O 1
ATOM 923 N N . ASP A 1 123 ? -10.679 -7.980 -5.541 1.00 95.38 123 ASP A N 1
ATOM 924 C CA . ASP A 1 123 ? -9.891 -9.123 -6.004 1.00 95.38 123 ASP A CA 1
ATOM 925 C C . ASP A 1 123 ? -8.743 -8.733 -6.951 1.00 95.38 123 ASP A C 1
ATOM 927 O O . ASP A 1 123 ? -8.660 -7.612 -7.450 1.00 95.38 123 ASP A O 1
ATOM 931 N N . ALA A 1 124 ? -7.844 -9.687 -7.204 1.00 94.88 124 ALA A N 1
ATOM 932 C CA . ALA A 1 124 ? -6.635 -9.445 -7.987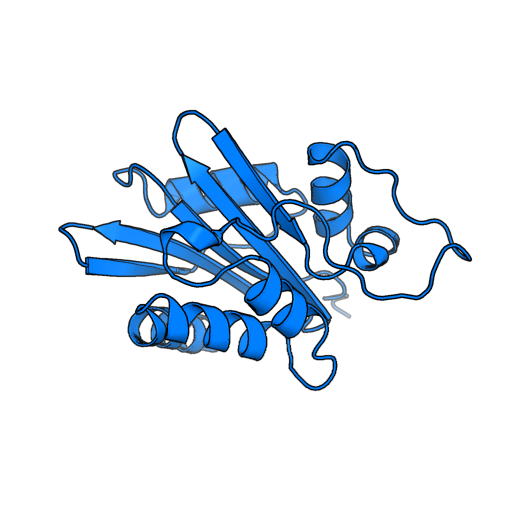 1.00 94.88 124 ALA A CA 1
ATOM 933 C C . ALA A 1 124 ? -6.903 -8.992 -9.427 1.00 94.88 124 ALA A C 1
ATOM 935 O O . ALA A 1 124 ? -6.109 -8.232 -9.971 1.00 94.88 124 ALA A O 1
ATOM 936 N N . MET A 1 125 ? -7.997 -9.440 -10.053 1.00 94.25 125 MET A N 1
ATOM 937 C CA . MET A 1 125 ? -8.336 -9.025 -11.415 1.00 94.25 125 MET A CA 1
ATOM 938 C C . MET A 1 125 ? -8.824 -7.581 -11.442 1.00 94.25 125 MET A C 1
ATOM 940 O O . MET A 1 125 ? -8.460 -6.829 -12.340 1.00 94.25 125 MET A O 1
ATOM 944 N N . GLU A 1 126 ? -9.636 -7.192 -10.462 1.00 94.00 126 GLU A N 1
ATOM 945 C CA . GLU A 1 126 ? -10.096 -5.812 -10.336 1.00 94.00 126 GLU A CA 1
ATOM 946 C C . GLU A 1 126 ? -8.949 -4.862 -9.989 1.00 94.00 126 GLU A C 1
ATOM 948 O O . GLU A 1 126 ? -8.893 -3.763 -10.535 1.00 94.00 126 GLU A O 1
ATOM 953 N N . LEU A 1 127 ? -8.025 -5.280 -9.117 1.00 94.44 127 LEU A N 1
ATOM 954 C CA . LEU A 1 127 ? -6.867 -4.462 -8.780 1.00 94.44 127 LEU A CA 1
ATOM 955 C C . LEU A 1 127 ? -5.901 -4.320 -9.960 1.00 94.44 127 LEU A C 1
ATOM 957 O O . LEU A 1 127 ? -5.455 -3.214 -10.235 1.00 94.44 127 LEU A O 1
ATOM 961 N N . ALA A 1 128 ? -5.636 -5.401 -10.698 1.00 93.00 128 ALA A N 1
ATOM 962 C CA . ALA A 1 128 ? -4.833 -5.335 -11.919 1.00 93.00 128 ALA A CA 1
ATOM 963 C C . ALA A 1 128 ? -5.464 -4.405 -12.964 1.00 93.00 128 ALA A C 1
ATOM 965 O O . ALA A 1 128 ? -4.772 -3.588 -13.554 1.00 93.00 128 ALA A O 1
ATOM 966 N N . ALA A 1 129 ? -6.788 -4.470 -13.137 1.00 92.69 129 ALA A N 1
ATOM 967 C CA . ALA A 1 129 ? -7.496 -3.584 -14.055 1.00 92.69 129 ALA A CA 1
ATOM 968 C C . ALA A 1 129 ? -7.424 -2.103 -13.645 1.00 92.69 129 ALA A C 1
ATOM 970 O O . ALA A 1 129 ? -7.501 -1.248 -14.519 1.00 92.69 129 ALA A O 1
ATOM 971 N N . LEU A 1 130 ? -7.298 -1.801 -12.345 1.00 92.12 130 LEU A N 1
ATOM 972 C CA . LEU A 1 130 ? -7.034 -0.438 -11.874 1.00 92.12 130 LEU A CA 1
ATOM 973 C C . LEU A 1 130 ? -5.601 -0.002 -12.197 1.00 92.12 130 LEU A C 1
ATOM 975 O O . LEU A 1 130 ? -5.424 1.126 -12.628 1.00 92.12 130 LEU A O 1
ATOM 979 N N . CYS A 1 131 ? -4.605 -0.878 -12.027 1.00 90.50 131 CYS A N 1
ATOM 980 C CA . CYS A 1 131 ? -3.217 -0.573 -12.396 1.00 90.50 131 CYS A CA 1
ATOM 981 C C . CYS A 1 131 ? -3.043 -0.351 -13.909 1.00 90.50 131 CYS A C 1
ATOM 983 O O . CYS A 1 131 ? -2.244 0.484 -14.312 1.00 90.50 131 CYS A O 1
ATOM 985 N N . ASP A 1 132 ? -3.797 -1.080 -14.737 1.00 90.06 132 ASP A N 1
ATOM 986 C CA . ASP A 1 132 ? -3.767 -0.954 -16.202 1.00 90.06 132 ASP A CA 1
ATOM 987 C C . ASP A 1 132 ? -4.458 0.329 -16.718 1.00 90.06 132 ASP A C 1
ATOM 989 O O . ASP A 1 132 ? -4.396 0.632 -17.916 1.00 90.06 132 ASP A O 1
ATOM 993 N N . ASP A 1 133 ? -5.157 1.076 -15.856 1.00 89.25 133 ASP A N 1
ATOM 994 C CA . ASP A 1 133 ? -5.910 2.272 -16.240 1.00 89.25 133 ASP A CA 1
ATOM 995 C C . ASP A 1 133 ? -5.007 3.516 -16.286 1.00 89.25 133 ASP A C 1
ATOM 997 O O . ASP A 1 133 ? -4.978 4.334 -15.371 1.00 89.25 133 ASP A O 1
ATOM 1001 N N . LEU A 1 134 ? -4.273 3.669 -17.391 1.00 81.19 134 LEU A N 1
ATOM 1002 C CA . LEU A 1 134 ? -3.326 4.774 -17.615 1.00 81.19 134 LEU A CA 1
ATOM 1003 C C . LEU A 1 134 ? -3.970 6.174 -17.691 1.00 81.19 134 LEU A C 1
ATOM 1005 O O . LEU A 1 134 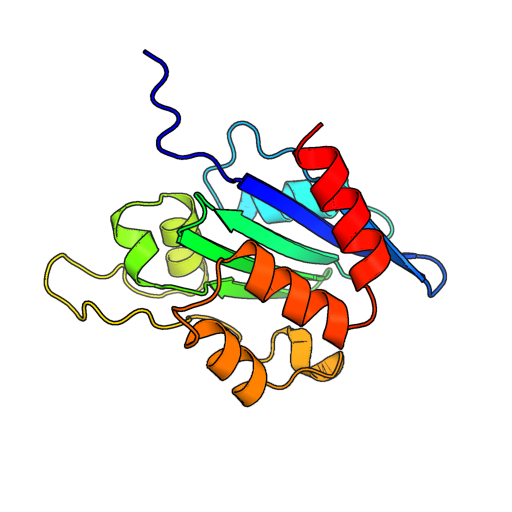? -3.255 7.162 -17.854 1.00 81.19 134 LEU A O 1
ATOM 1009 N N . ASP A 1 135 ? -5.302 6.274 -17.641 1.00 87.88 135 ASP A N 1
ATOM 1010 C CA . ASP A 1 135 ? -6.007 7.557 -17.583 1.00 87.88 135 ASP A CA 1
ATOM 1011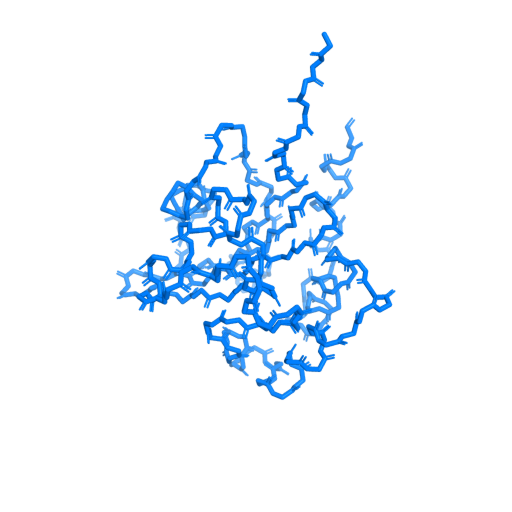 C C . ASP A 1 135 ? -6.140 8.088 -16.139 1.00 87.88 135 ASP A C 1
ATOM 1013 O O . ASP A 1 135 ? -6.541 9.241 -15.962 1.00 87.88 135 ASP A O 1
ATOM 1017 N N . LEU A 1 136 ? -5.830 7.269 -15.124 1.00 88.81 136 LEU A N 1
ATOM 1018 C CA . LEU A 1 136 ? -5.906 7.632 -13.707 1.00 88.81 136 LEU A CA 1
ATOM 1019 C C . LEU A 1 136 ? -4.531 7.977 -13.136 1.00 88.81 136 LEU A C 1
ATOM 1021 O O . LEU A 1 136 ? -3.542 7.301 -13.413 1.00 88.81 136 LEU A O 1
ATOM 1025 N N . TYR A 1 137 ? -4.491 8.984 -12.267 1.00 90.88 137 TYR A N 1
ATOM 1026 C CA . TYR A 1 137 ? -3.312 9.242 -11.444 1.00 90.88 137 TYR A CA 1
ATOM 1027 C C . TYR A 1 137 ? -3.206 8.242 -10.276 1.00 90.88 137 TYR A C 1
ATOM 1029 O O . TYR A 1 137 ? -4.220 7.663 -9.858 1.00 90.88 137 TYR A O 1
ATOM 1037 N N . PRO A 1 138 ? -2.003 8.027 -9.709 1.00 91.44 138 PRO A N 1
ATOM 1038 C CA . PRO A 1 138 ? -1.815 7.101 -8.595 1.00 91.44 138 PRO A CA 1
ATOM 1039 C C . PRO A 1 138 ? -2.708 7.409 -7.383 1.00 91.44 138 PRO A C 1
ATOM 1041 O O . PRO A 1 138 ? -3.247 6.488 -6.765 1.00 91.44 138 PRO A O 1
ATOM 1044 N N . ASP A 1 139 ? -2.941 8.682 -7.062 1.00 90.81 139 ASP A N 1
ATOM 1045 C CA . ASP A 1 139 ? -3.849 9.090 -5.987 1.00 90.81 139 ASP A CA 1
ATOM 1046 C C . ASP A 1 139 ? -5.315 8.724 -6.288 1.00 90.81 139 ASP A C 1
ATOM 1048 O O . ASP A 1 139 ? -6.026 8.232 -5.406 1.00 90.81 139 ASP A O 1
ATOM 1052 N N . GLU A 1 140 ? -5.758 8.873 -7.540 1.00 92.62 140 GLU A N 1
ATOM 1053 C CA . GLU A 1 140 ? -7.106 8.510 -7.989 1.00 92.62 140 GLU A CA 1
ATOM 1054 C C . GLU A 1 140 ? -7.323 6.990 -7.966 1.00 92.62 140 GLU A C 1
ATOM 1056 O O . GLU A 1 140 ? -8.396 6.501 -7.573 1.00 92.62 140 GLU A O 1
ATOM 1061 N N . MET A 1 141 ? -6.294 6.224 -8.342 1.00 93.44 141 MET A N 1
ATOM 1062 C CA . MET A 1 141 ? -6.284 4.767 -8.223 1.00 93.44 141 MET A CA 1
ATOM 1063 C C . MET A 1 141 ? -6.401 4.347 -6.753 1.00 93.44 141 MET A C 1
ATOM 1065 O O . MET A 1 141 ? -7.289 3.563 -6.402 1.00 93.44 141 MET A O 1
ATOM 1069 N N . LEU A 1 142 ? -5.573 4.911 -5.866 1.00 94.38 142 LEU A N 1
ATOM 1070 C CA . LEU A 1 142 ? -5.605 4.617 -4.430 1.00 94.38 142 LEU A CA 1
ATOM 1071 C C . LEU A 1 142 ? -6.935 5.041 -3.792 1.00 94.38 142 LEU A C 1
ATOM 1073 O O . LEU A 1 142 ? -7.510 4.277 -3.015 1.00 94.38 142 LEU A O 1
ATOM 1077 N N . GLY A 1 143 ? -7.499 6.185 -4.184 1.00 93.81 143 GLY A N 1
ATOM 1078 C CA . GLY A 1 143 ? -8.829 6.629 -3.760 1.00 93.81 143 GLY A CA 1
ATOM 1079 C C . GLY A 1 143 ? -9.950 5.688 -4.220 1.00 93.81 143 GLY A C 1
ATOM 1080 O O . GLY A 1 143 ? -10.908 5.421 -3.479 1.00 93.81 143 GLY A O 1
ATOM 1081 N N . SER A 1 144 ? -9.817 5.106 -5.415 1.00 93.12 144 SER A N 1
ATOM 1082 C CA . SER A 1 144 ? -10.730 4.077 -5.928 1.00 93.12 144 SER A CA 1
ATOM 1083 C C . SER A 1 144 ? -10.636 2.768 -5.144 1.00 93.12 144 SER A C 1
ATOM 1085 O O . SER A 1 144 ? -11.668 2.125 -4.906 1.00 93.12 144 SER A O 1
ATOM 1087 N N . VAL A 1 145 ? -9.433 2.381 -4.707 1.00 93.81 145 VAL A N 1
ATOM 1088 C CA . VAL A 1 145 ? -9.228 1.256 -3.783 1.00 93.81 145 VAL A CA 1
ATOM 1089 C C . VAL A 1 145 ? -9.849 1.592 -2.421 1.00 93.81 145 VAL A C 1
ATOM 1091 O O . VAL A 1 145 ? -10.711 0.853 -1.945 1.00 93.81 145 VAL A O 1
ATOM 1094 N N . ALA A 1 146 ? -9.536 2.748 -1.835 1.00 93.31 146 ALA A N 1
ATOM 1095 C CA . ALA A 1 146 ? -10.063 3.186 -0.541 1.00 93.31 146 ALA A CA 1
ATOM 1096 C C . ALA A 1 146 ? -11.596 3.192 -0.475 1.00 93.31 146 ALA A C 1
ATOM 1098 O O . ALA A 1 146 ? -12.208 2.747 0.503 1.00 93.31 146 ALA A O 1
ATOM 1099 N N . SER A 1 147 ? -12.232 3.635 -1.560 1.00 92.00 147 SER A N 1
ATOM 1100 C CA . SER A 1 147 ? -13.687 3.623 -1.715 1.00 92.00 147 SER A CA 1
ATOM 1101 C C . SER A 1 147 ? -14.277 2.219 -1.693 1.00 92.00 147 SER A C 1
ATOM 1103 O O . SER A 1 147 ? -15.312 2.001 -1.061 1.00 92.00 147 SER A O 1
ATOM 1105 N N . ARG A 1 148 ? -13.625 1.252 -2.344 1.00 90.94 148 ARG A N 1
ATOM 1106 C CA . ARG A 1 148 ? -14.089 -0.142 -2.370 1.00 90.94 148 ARG A CA 1
ATOM 1107 C C . ARG A 1 148 ? -13.899 -0.851 -1.035 1.00 90.94 148 ARG A C 1
ATOM 1109 O O . ARG A 1 148 ? -14.752 -1.644 -0.651 1.00 90.94 148 ARG A O 1
ATOM 1116 N N . LEU A 1 149 ? -12.820 -0.538 -0.324 1.00 90.81 149 LEU A N 1
ATOM 1117 C CA . LEU A 1 149 ? -12.489 -1.149 0.964 1.00 90.81 149 LEU A CA 1
ATOM 1118 C C . LEU A 1 149 ? -13.255 -0.513 2.144 1.00 90.81 149 LEU A C 1
ATOM 1120 O O . LEU A 1 149 ? -13.247 -1.043 3.256 1.00 90.81 149 LEU A O 1
ATOM 1124 N N . GLY A 1 150 ? -13.962 0.598 1.904 1.00 89.50 150 GLY A N 1
ATOM 1125 C CA . GLY A 1 150 ? -14.849 1.233 2.879 1.00 89.50 150 GLY A CA 1
ATOM 1126 C C . GLY A 1 150 ? -14.175 2.264 3.786 1.00 89.50 150 GLY A C 1
ATOM 1127 O O . GLY A 1 150 ? -14.716 2.565 4.848 1.00 89.50 150 GLY A O 1
ATOM 1128 N N . PHE A 1 151 ? -13.031 2.818 3.376 1.00 89.50 151 PHE A N 1
ATOM 1129 C CA . PHE A 1 151 ? -12.283 3.832 4.129 1.00 89.50 151 PHE A CA 1
ATOM 1130 C C . PHE A 1 151 ? -11.988 5.107 3.322 1.00 89.50 151 PHE A C 1
ATOM 1132 O O . PHE A 1 151 ? -11.084 5.864 3.655 1.00 89.50 151 PHE A O 1
ATOM 1139 N N . ALA A 1 152 ? -12.786 5.398 2.290 1.00 89.62 152 ALA A N 1
ATOM 1140 C CA . ALA A 1 152 ? -12.642 6.628 1.504 1.00 89.62 152 ALA A CA 1
ATOM 1141 C C . ALA A 1 152 ? -12.660 7.914 2.344 1.00 89.62 152 ALA A C 1
ATOM 1143 O O . ALA A 1 152 ? -11.906 8.831 2.051 1.00 89.62 152 ALA A O 1
ATOM 1144 N N . GLU A 1 153 ? -13.508 7.999 3.374 1.00 91.12 153 GLU A N 1
ATOM 1145 C CA . GLU A 1 153 ? -13.615 9.207 4.204 1.00 91.12 153 GLU A CA 1
ATOM 1146 C C . GLU A 1 153 ? -12.323 9.505 4.992 1.00 91.12 153 GLU A C 1
ATOM 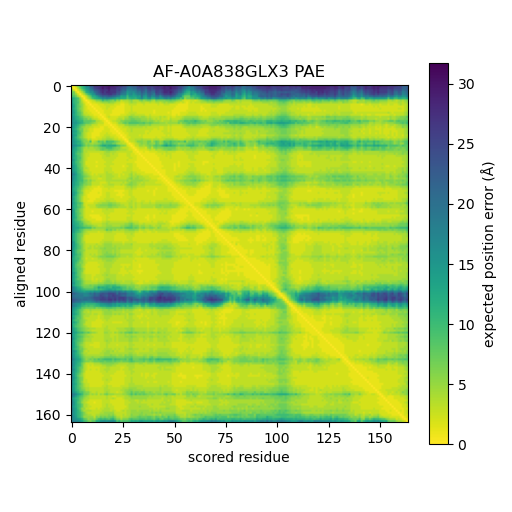1148 O O . GLU A 1 153 ? -11.782 10.594 4.805 1.00 91.12 153 GLU A O 1
ATOM 1153 N N . PRO A 1 154 ? -11.770 8.579 5.805 1.00 91.50 154 PRO A N 1
ATOM 1154 C CA . PRO A 1 154 ? -10.498 8.828 6.484 1.00 91.50 154 PRO A CA 1
ATOM 1155 C C . PRO A 1 154 ? -9.326 8.985 5.501 1.00 91.50 154 PRO A C 1
ATOM 1157 O O . PRO A 1 154 ? -8.469 9.832 5.728 1.00 91.50 154 PRO A O 1
ATOM 1160 N N . PHE A 1 155 ? -9.315 8.256 4.376 1.00 91.31 155 PHE A N 1
ATOM 1161 C CA . PHE A 1 155 ? -8.304 8.449 3.329 1.00 91.31 155 PHE A CA 1
ATOM 1162 C C . PHE A 1 155 ? -8.331 9.874 2.764 1.00 91.31 155 PHE A C 1
ATOM 1164 O O . PHE A 1 155 ? -7.298 10.526 2.675 1.00 91.31 155 PHE A O 1
ATOM 1171 N N . GLN A 1 156 ? -9.516 10.394 2.438 1.00 90.69 156 GLN A N 1
ATOM 1172 C CA . GLN A 1 156 ? -9.650 11.733 1.872 1.00 90.69 156 GLN A CA 1
ATOM 1173 C C . GLN A 1 156 ? -9.222 12.831 2.850 1.00 90.69 156 GLN A C 1
ATOM 1175 O O . GLN A 1 156 ? -8.681 13.845 2.414 1.00 90.69 156 GLN A O 1
ATOM 1180 N N . VAL A 1 157 ? -9.468 12.640 4.150 1.00 91.12 157 VAL A N 1
ATOM 1181 C CA . VAL A 1 157 ? -8.989 13.556 5.194 1.00 91.12 157 VAL A CA 1
ATOM 1182 C C . VAL A 1 157 ? -7.464 13.568 5.225 1.00 91.12 157 VAL A C 1
ATOM 1184 O O . VAL A 1 157 ? -6.884 14.646 5.176 1.00 91.12 157 VAL A O 1
ATOM 1187 N N . ALA A 1 158 ? -6.825 12.396 5.218 1.00 89.38 158 ALA A N 1
ATOM 1188 C CA . ALA A 1 158 ? -5.367 12.302 5.197 1.00 89.38 158 ALA A CA 1
ATOM 1189 C C . ALA A 1 158 ? -4.761 12.973 3.947 1.00 89.38 158 ALA A C 1
ATOM 1191 O O . ALA A 1 158 ? -3.774 13.691 4.057 1.00 89.38 158 ALA A O 1
ATOM 1192 N N . ILE A 1 159 ? -5.382 12.815 2.773 1.00 87.81 159 ILE A N 1
ATOM 1193 C CA . ILE A 1 159 ? -4.953 13.505 1.542 1.00 87.81 159 ILE A CA 1
ATOM 1194 C C . ILE A 1 159 ? -5.106 15.033 1.648 1.00 87.81 159 ILE A C 1
ATOM 1196 O O . ILE A 1 159 ? -4.242 15.775 1.195 1.00 87.81 159 ILE A O 1
ATOM 1200 N N . ASP A 1 160 ? -6.193 15.538 2.239 1.00 87.19 160 ASP A N 1
ATOM 1201 C CA . ASP A 1 160 ? -6.370 16.989 2.429 1.00 87.19 160 ASP A CA 1
ATOM 1202 C C . ASP A 1 160 ? -5.302 17.561 3.377 1.00 87.19 160 ASP A C 1
ATOM 1204 O O . ASP A 1 160 ? -4.778 18.648 3.141 1.00 87.19 160 ASP A O 1
ATOM 1208 N N . GLU A 1 161 ? -4.919 16.798 4.406 1.00 85.06 161 GLU A N 1
ATOM 1209 C CA . GLU A 1 161 ? -3.855 17.167 5.342 1.00 85.06 161 GLU A CA 1
ATOM 1210 C C . GLU A 1 161 ? -2.457 17.161 4.709 1.00 85.06 161 GLU A C 1
ATOM 1212 O O . GLU A 1 161 ? -1.628 17.979 5.103 1.00 85.06 161 GLU A O 1
ATOM 1217 N N . SER A 1 162 ? -2.180 16.302 3.718 1.00 80.38 162 SER A N 1
ATOM 1218 C CA . SER A 1 162 ? -0.874 16.297 3.038 1.00 80.38 162 SER A CA 1
ATOM 1219 C C . SER A 1 162 ? -0.689 17.491 2.100 1.00 80.38 162 SER A C 1
ATOM 1221 O O . SER A 1 162 ? 0.439 17.843 1.767 1.00 80.38 162 SER A O 1
ATOM 1223 N N . LEU A 1 163 ? -1.788 18.124 1.679 1.00 75.56 163 LEU A N 1
ATOM 1224 C CA . LEU A 1 163 ? -1.796 19.298 0.801 1.00 75.56 163 LEU A CA 1
ATOM 1225 C C . LEU A 1 163 ? -1.808 20.639 1.564 1.00 75.56 163 LEU A C 1
ATOM 1227 O O . LEU A 1 163 ? -1.747 21.698 0.925 1.00 75.56 163 LEU A O 1
ATOM 1231 N N . ALA A 1 164 ? -1.934 20.611 2.896 1.00 67.69 164 ALA A N 1
ATOM 1232 C CA . ALA A 1 164 ? -2.140 21.781 3.759 1.00 67.69 164 ALA A CA 1
ATOM 1233 C C . ALA A 1 164 ? -0.838 22.399 4.300 1.00 67.69 164 ALA A C 1
ATOM 1235 O O . ALA A 1 164 ? -0.766 23.656 4.333 1.00 67.69 164 ALA A O 1
#